Protein AF-A0A3C0K4Q9-F1 (afdb_monomer_lite)

Secondary structure (DSSP, 8-state):
-EEETTTTEEEEE-TTS-EEEEEBPTTS-B-GGG-EEGGG----TT--HHHHHHHHHHHHHHHHHHH--------

pLDDT: mean 89.6, std 14.43, range [41.0, 98.0]

Foldseek 3Di:
DDQDPPVQWDWAQDPVRFIKIAHADPVRDGPPVRMDTPVPDPDCVPPPVVVVVVNSVVRVVCCVVPVCPPPPDDD

Sequence (75 aa):
MVKSNTFGRIFWVDDKDDFKSCPQNIDGTGDFTCEDYVCEWTDWEGVNYETLFNIHQSCVINKNNYAGSLTINGV

Structure (mmCIF, N/CA/C/O backbone):
data_AF-A0A3C0K4Q9-F1
#
_entry.id   AF-A0A3C0K4Q9-F1
#
loop_
_atom_site.group_PDB
_atom_site.id
_atom_site.type_symbol
_atom_site.label_atom_id
_atom_site.label_alt_id
_atom_site.label_comp_id
_atom_site.label_asym_id
_atom_site.label_entity_id
_atom_site.label_seq_id
_atom_site.pdbx_PDB_ins_code
_atom_site.Cartn_x
_atom_site.Cartn_y
_atom_site.Cartn_z
_atom_site.occupancy
_atom_site.B_iso_or_equiv
_atom_site.auth_seq_id
_atom_site.auth_comp_id
_atom_site.auth_asym_id
_atom_site.auth_atom_id
_atom_site.pdbx_PDB_model_num
ATOM 1 N N . MET A 1 1 ? 4.667 -2.777 -7.724 1.00 89.75 1 MET A N 1
ATOM 2 C CA . MET A 1 1 ? 4.020 -1.792 -6.827 1.00 89.75 1 MET A CA 1
ATOM 3 C C . MET A 1 1 ? 3.356 -0.717 -7.672 1.00 89.75 1 MET A C 1
ATOM 5 O O . MET A 1 1 ? 3.864 -0.429 -8.751 1.00 89.75 1 MET A O 1
ATOM 9 N N . VAL A 1 2 ? 2.256 -0.133 -7.204 1.00 94.81 2 VAL A N 1
ATOM 10 C CA . VAL A 1 2 ? 1.486 0.911 -7.900 1.00 94.81 2 VAL A CA 1
ATOM 11 C C . VAL A 1 2 ? 1.291 2.095 -6.955 1.00 94.81 2 VAL A C 1
ATOM 13 O O . VAL A 1 2 ? 0.882 1.905 -5.816 1.00 94.81 2 VAL A O 1
ATOM 16 N N . LYS A 1 3 ? 1.579 3.316 -7.415 1.00 95.69 3 LYS A N 1
ATOM 17 C CA . LYS A 1 3 ? 1.334 4.555 -6.660 1.00 95.69 3 LYS A CA 1
ATOM 18 C C . LYS A 1 3 ? -0.009 5.141 -7.083 1.00 95.69 3 LYS A C 1
ATOM 20 O O . LYS A 1 3 ? -0.216 5.351 -8.278 1.00 95.69 3 LYS A O 1
ATOM 25 N N . SER A 1 4 ? -0.908 5.401 -6.139 1.00 95.12 4 SER A N 1
ATOM 26 C CA . SER A 1 4 ? -2.216 5.993 -6.423 1.00 95.12 4 SER A CA 1
ATOM 27 C C . SER A 1 4 ? -2.348 7.365 -5.783 1.00 95.12 4 SER A C 1
ATOM 29 O O . SER A 1 4 ? -2.481 7.488 -4.567 1.00 95.12 4 SER A O 1
ATOM 31 N N . ASN A 1 5 ? -2.397 8.400 -6.622 1.00 90.88 5 ASN A N 1
ATOM 32 C CA . ASN A 1 5 ? -2.659 9.768 -6.175 1.00 90.88 5 ASN A CA 1
ATOM 33 C C . ASN A 1 5 ? -4.090 9.937 -5.642 1.00 90.88 5 ASN A C 1
ATOM 35 O O . ASN A 1 5 ? -4.320 10.785 -4.792 1.00 90.88 5 ASN A O 1
ATOM 39 N N . THR A 1 6 ? -5.042 9.121 -6.112 1.00 91.69 6 THR A N 1
ATOM 40 C CA . THR A 1 6 ? -6.435 9.144 -5.640 1.00 91.69 6 THR A CA 1
ATOM 41 C C . THR A 1 6 ? -6.545 8.698 -4.187 1.00 91.69 6 THR A C 1
ATOM 43 O O . THR A 1 6 ? -7.317 9.277 -3.433 1.00 91.69 6 THR A O 1
ATOM 46 N N . PHE A 1 7 ? -5.763 7.692 -3.790 1.00 93.75 7 PHE A N 1
ATOM 47 C CA . PHE A 1 7 ? -5.748 7.199 -2.412 1.00 93.75 7 PHE A CA 1
ATOM 48 C C . PHE A 1 7 ? -4.645 7.831 -1.558 1.00 93.75 7 PHE A C 1
ATOM 50 O O . PHE A 1 7 ? -4.657 7.659 -0.346 1.00 93.75 7 PHE A O 1
ATOM 57 N N . GLY A 1 8 ? -3.673 8.523 -2.164 1.00 95.44 8 GLY A N 1
ATOM 58 C CA . GLY A 1 8 ? -2.470 8.984 -1.464 1.00 95.44 8 GLY A CA 1
ATOM 59 C C . GLY A 1 8 ? -1.635 7.825 -0.907 1.00 95.44 8 GLY A C 1
ATOM 60 O O . GLY A 1 8 ? -0.984 7.970 0.125 1.00 95.44 8 GLY A O 1
ATOM 61 N N . ARG A 1 9 ? -1.700 6.652 -1.551 1.00 97.06 9 ARG A N 1
ATOM 62 C CA . ARG A 1 9 ? -1.114 5.396 -1.063 1.00 97.06 9 ARG A CA 1
ATOM 63 C C . ARG A 1 9 ? -0.367 4.651 -2.159 1.00 97.06 9 ARG A C 1
ATOM 65 O O . ARG A 1 9 ? -0.703 4.737 -3.345 1.00 97.06 9 ARG A O 1
ATOM 72 N N . ILE A 1 10 ? 0.632 3.886 -1.742 1.00 97.75 10 ILE A N 1
ATOM 73 C CA . ILE A 1 10 ? 1.326 2.899 -2.565 1.00 97.75 10 ILE A CA 1
ATOM 74 C C . ILE A 1 10 ? 0.728 1.531 -2.258 1.00 97.75 10 ILE A C 1
ATOM 76 O O . ILE A 1 10 ? 0.506 1.203 -1.099 1.00 97.75 10 ILE A O 1
ATOM 80 N N . PHE A 1 11 ? 0.487 0.740 -3.296 1.00 97.88 11 PHE A N 1
ATOM 81 C CA . PHE A 1 11 ? -0.106 -0.586 -3.209 1.00 97.88 11 PHE A CA 1
ATOM 82 C C . PHE A 1 11 ? 0.818 -1.643 -3.804 1.00 97.88 11 PHE A C 1
ATOM 84 O O . PHE A 1 11 ? 1.525 -1.407 -4.796 1.00 97.88 11 PHE A O 1
ATOM 91 N N . TRP A 1 12 ? 0.797 -2.835 -3.223 1.00 96.94 12 TRP A N 1
ATOM 92 C CA . TRP A 1 12 ? 1.522 -3.992 -3.728 1.00 96.94 12 TRP A CA 1
ATOM 93 C C . TRP A 1 12 ? 0.866 -5.289 -3.274 1.00 96.94 12 TRP A C 1
ATOM 95 O O . TRP A 1 12 ? -0.027 -5.298 -2.435 1.00 96.94 12 TRP A O 1
ATOM 105 N N . VAL A 1 13 ? 1.299 -6.377 -3.893 1.00 95.94 13 VAL A N 1
ATOM 106 C CA . VAL A 1 13 ? 0.969 -7.730 -3.465 1.00 95.94 13 VAL A CA 1
ATOM 107 C C . VAL A 1 13 ? 2.250 -8.306 -2.882 1.00 95.94 13 VAL A C 1
ATOM 109 O O . VAL A 1 13 ? 3.307 -8.181 -3.511 1.00 95.94 13 VAL A O 1
ATOM 112 N N . ASP A 1 14 ? 2.182 -8.834 -1.666 1.00 93.69 14 ASP A N 1
ATOM 113 C CA . ASP A 1 14 ? 3.339 -9.432 -1.001 1.00 93.69 14 ASP A CA 1
ATOM 114 C C . ASP A 1 14 ? 3.626 -10.847 -1.523 1.00 93.69 14 ASP A C 1
ATOM 116 O O . ASP A 1 14 ? 2.979 -11.324 -2.456 1.00 93.69 14 ASP A O 1
ATOM 120 N N . ASP A 1 15 ? 4.604 -11.541 -0.944 1.00 90.75 15 ASP A N 1
ATOM 121 C CA . ASP A 1 15 ? 4.996 -12.877 -1.400 1.00 90.75 15 ASP A CA 1
ATOM 122 C C . ASP A 1 15 ? 3.902 -13.942 -1.217 1.00 90.75 15 ASP A C 1
ATOM 124 O O . ASP A 1 15 ? 3.910 -14.928 -1.954 1.00 90.75 15 ASP A O 1
ATOM 128 N N . LYS A 1 16 ? 2.936 -13.726 -0.315 1.00 92.81 16 LYS A N 1
ATOM 129 C CA . LYS A 1 16 ? 1.801 -14.624 -0.042 1.00 92.81 16 LYS A CA 1
ATOM 130 C C . LYS A 1 16 ? 0.558 -14.315 -0.875 1.00 92.81 16 LYS A C 1
ATOM 132 O O . LYS A 1 16 ? -0.478 -14.933 -0.663 1.00 92.81 16 LYS A O 1
ATOM 137 N N . ASP A 1 17 ? 0.688 -13.401 -1.831 1.00 92.19 17 ASP A N 1
ATOM 138 C CA . ASP A 1 17 ? -0.412 -12.888 -2.645 1.00 92.19 17 ASP A CA 1
ATOM 139 C C . ASP A 1 17 ? -1.417 -12.017 -1.866 1.00 92.19 17 ASP A C 1
ATOM 141 O O . ASP A 1 17 ? -2.516 -11.747 -2.355 1.00 92.19 17 ASP A O 1
ATOM 145 N N . ASP A 1 18 ? -1.020 -11.491 -0.702 1.00 96.62 18 ASP A N 1
ATOM 146 C CA . ASP A 1 18 ? -1.858 -10.599 0.095 1.00 96.62 18 ASP A CA 1
ATOM 147 C C . ASP A 1 18 ? -1.729 -9.140 -0.381 1.00 96.62 18 ASP A C 1
ATOM 149 O O . ASP A 1 18 ? -0.635 -8.632 -0.656 1.00 96.62 18 ASP A O 1
ATOM 153 N N . PHE A 1 19 ? -2.867 -8.440 -0.485 1.00 97.62 19 PHE A N 1
ATOM 154 C CA . PHE A 1 19 ? -2.929 -7.063 -0.982 1.00 97.62 19 PHE A CA 1
ATOM 155 C C . PHE A 1 19 ? -2.646 -6.050 0.133 1.00 97.62 19 PHE A C 1
ATOM 157 O O . PHE A 1 19 ? -3.448 -5.871 1.055 1.00 97.62 19 PHE A O 1
ATOM 164 N N . LYS A 1 20 ? -1.504 -5.367 0.024 1.00 98.00 20 LYS A N 1
ATOM 165 C CA . LYS A 1 20 ? -0.987 -4.423 1.018 1.00 98.00 20 LYS A CA 1
ATOM 166 C C . LYS A 1 20 ? -0.941 -2.999 0.493 1.00 98.00 20 LYS A C 1
ATOM 168 O O . LYS A 1 20 ? -0.869 -2.757 -0.720 1.00 98.00 20 LYS A O 1
ATOM 173 N N . SER A 1 21 ? -0.938 -2.050 1.422 1.00 97.88 21 SER A N 1
ATOM 174 C CA . SER A 1 21 ? -0.755 -0.642 1.107 1.00 97.88 21 SER A CA 1
ATOM 175 C C . SER A 1 21 ? 0.024 0.118 2.179 1.00 97.88 21 SER A C 1
ATOM 177 O O . SER A 1 21 ? 0.160 -0.344 3.306 1.00 97.88 21 SER A O 1
ATOM 179 N N . CYS A 1 22 ? 0.531 1.299 1.833 1.00 97.81 22 CYS A N 1
ATOM 180 C CA . CYS A 1 22 ? 1.074 2.263 2.789 1.00 97.81 22 CYS A CA 1
ATOM 181 C C . CYS A 1 22 ? 0.845 3.707 2.310 1.00 97.81 22 CYS A C 1
ATOM 183 O O . CYS A 1 22 ? 0.689 3.929 1.101 1.00 97.81 22 CYS A O 1
ATOM 185 N N . PRO A 1 23 ? 0.821 4.705 3.213 1.00 97.44 23 PRO A N 1
ATOM 186 C CA . PRO A 1 23 ? 0.789 6.116 2.836 1.00 97.44 23 PRO A CA 1
ATOM 187 C C . PRO A 1 23 ? 1.972 6.511 1.946 1.00 97.44 23 PRO A C 1
ATOM 189 O O . PRO A 1 23 ? 3.099 6.048 2.128 1.00 97.44 23 PRO A O 1
ATOM 192 N N . GLN A 1 24 ? 1.719 7.398 0.985 1.00 96.44 24 GLN A N 1
ATOM 193 C CA . GLN A 1 24 ? 2.760 7.995 0.156 1.00 96.44 24 GLN A CA 1
ATOM 194 C C . GLN A 1 24 ? 3.185 9.352 0.732 1.00 96.44 24 GLN A C 1
ATOM 196 O O . GLN A 1 24 ? 2.362 10.247 0.924 1.00 96.44 24 GLN A O 1
ATOM 201 N N . ASN A 1 25 ? 4.486 9.528 0.941 1.00 95.88 25 ASN A N 1
ATOM 202 C CA . ASN A 1 25 ? 5.089 10.796 1.332 1.00 95.88 25 ASN A CA 1
ATOM 203 C C . ASN A 1 25 ? 5.055 11.816 0.182 1.00 95.88 25 ASN A C 1
ATOM 205 O O . ASN A 1 25 ? 4.938 11.468 -0.996 1.00 95.88 25 ASN A O 1
ATOM 209 N N . ILE A 1 26 ? 5.230 13.098 0.516 1.00 94.00 26 ILE A N 1
ATOM 210 C CA . ILE A 1 26 ? 5.249 14.204 -0.463 1.00 94.00 26 ILE A CA 1
ATOM 211 C C . ILE A 1 26 ? 6.381 14.034 -1.492 1.00 94.00 26 ILE A C 1
ATOM 213 O O . ILE A 1 26 ? 6.231 14.419 -2.649 1.00 94.00 26 ILE A O 1
ATOM 217 N N . ASP A 1 27 ? 7.495 13.416 -1.097 1.00 93.38 27 ASP A N 1
ATOM 218 C CA . ASP A 1 27 ? 8.627 13.109 -1.981 1.00 93.38 27 ASP A CA 1
ATOM 219 C C . ASP A 1 27 ? 8.396 11.874 -2.879 1.00 93.38 27 ASP A C 1
ATOM 221 O O . ASP A 1 27 ? 9.239 11.521 -3.704 1.00 93.38 27 ASP A O 1
ATOM 225 N N . GLY A 1 28 ? 7.243 11.213 -2.741 1.00 90.06 28 GLY A N 1
ATOM 226 C CA . GLY A 1 28 ? 6.863 10.032 -3.504 1.00 90.06 28 GLY A CA 1
ATOM 227 C C . GLY A 1 28 ? 7.406 8.710 -2.961 1.00 90.06 28 GLY A C 1
ATOM 228 O O . GLY A 1 28 ? 7.205 7.682 -3.621 1.00 90.06 28 GLY A O 1
ATOM 229 N N . THR A 1 29 ? 8.082 8.701 -1.810 1.00 94.56 29 THR A N 1
ATOM 230 C CA . THR A 1 29 ? 8.443 7.474 -1.081 1.00 94.56 29 THR A CA 1
ATOM 231 C C . THR A 1 29 ? 7.239 6.912 -0.318 1.00 94.56 29 THR A C 1
ATOM 233 O O . THR A 1 29 ? 6.249 7.610 -0.109 1.00 94.56 29 THR A O 1
ATOM 236 N N . GLY A 1 30 ? 7.280 5.627 0.039 1.00 95.19 30 GLY A N 1
ATOM 237 C CA . GLY A 1 30 ? 6.248 5.003 0.872 1.00 95.19 30 GLY A CA 1
ATOM 238 C C . GLY A 1 30 ? 6.647 5.028 2.341 1.00 95.19 30 GLY A C 1
ATOM 239 O O . GLY A 1 30 ? 7.802 4.743 2.661 1.00 95.19 30 GLY A O 1
ATOM 240 N N . ASP A 1 31 ? 5.701 5.322 3.228 1.00 97.19 31 ASP A N 1
ATOM 241 C CA . ASP A 1 31 ? 5.883 5.131 4.665 1.00 97.19 31 ASP A CA 1
ATOM 242 C C . ASP A 1 31 ? 5.564 3.680 5.054 1.00 97.19 31 ASP A C 1
ATOM 244 O O . ASP A 1 31 ? 4.461 3.348 5.488 1.00 97.19 31 ASP A O 1
ATOM 248 N N . PHE A 1 32 ? 6.550 2.797 4.893 1.00 95.44 32 PHE A N 1
ATOM 249 C CA . PHE A 1 32 ? 6.426 1.375 5.236 1.00 95.44 32 PHE A CA 1
ATOM 250 C C . PHE A 1 32 ? 6.323 1.102 6.745 1.00 95.44 32 PHE A C 1
ATOM 252 O O . PHE A 1 32 ? 6.077 -0.034 7.134 1.00 95.44 32 PHE A O 1
ATOM 259 N N . THR A 1 33 ? 6.487 2.111 7.610 1.00 97.31 33 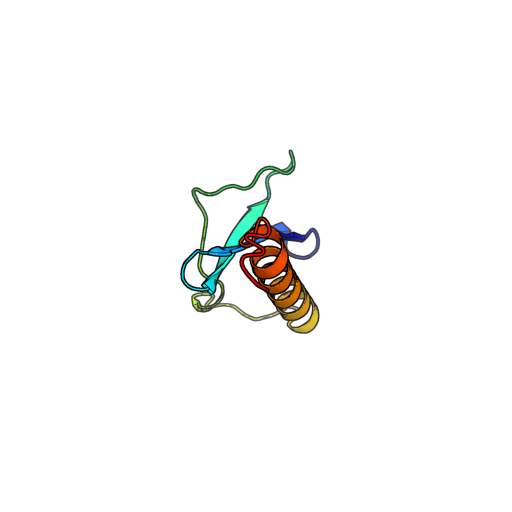THR A N 1
ATOM 260 C CA . THR A 1 33 ? 6.197 1.947 9.046 1.00 97.31 33 THR A CA 1
ATOM 261 C C . THR A 1 33 ? 4.695 1.942 9.332 1.00 97.31 33 THR A C 1
ATOM 263 O O . THR A 1 33 ? 4.268 1.403 10.350 1.00 97.31 33 THR A O 1
ATOM 266 N N . CYS A 1 34 ? 3.905 2.479 8.398 1.00 96.25 34 CYS A N 1
ATOM 267 C CA . CYS A 1 34 ? 2.449 2.551 8.439 1.00 96.25 34 CYS A CA 1
ATOM 268 C C . CYS A 1 34 ? 1.802 1.662 7.361 1.00 96.25 34 CYS A C 1
ATOM 270 O O . CYS A 1 34 ? 0.782 2.035 6.774 1.00 96.25 34 CYS A O 1
ATOM 272 N N . GLU A 1 35 ? 2.414 0.519 7.042 1.00 97.00 35 GLU A N 1
ATOM 273 C CA . GLU A 1 35 ? 1.820 -0.440 6.111 1.00 97.00 35 GLU A CA 1
ATOM 274 C C . GLU A 1 35 ? 0.661 -1.225 6.740 1.00 97.00 35 GLU A C 1
ATOM 276 O O . GLU A 1 35 ? 0.669 -1.531 7.931 1.00 97.00 35 GLU A O 1
ATOM 281 N N . ASP A 1 36 ? -0.324 -1.578 5.921 1.00 97.00 36 ASP A N 1
ATOM 282 C CA . ASP A 1 36 ? -1.497 -2.350 6.318 1.00 97.00 36 ASP A CA 1
ATOM 283 C C . ASP A 1 36 ? -1.957 -3.307 5.210 1.00 97.00 36 ASP A C 1
ATOM 285 O O . ASP A 1 36 ? -1.593 -3.173 4.034 1.00 97.00 36 ASP A O 1
ATOM 289 N N . TYR A 1 37 ? -2.763 -4.297 5.593 1.00 97.62 37 TYR A N 1
ATOM 290 C CA . TYR A 1 37 ? -3.481 -5.132 4.639 1.00 97.62 37 TYR A CA 1
ATOM 291 C C . TYR A 1 37 ? -4.807 -4.471 4.284 1.00 97.62 37 TYR A C 1
ATOM 293 O O . TYR A 1 37 ? -5.585 -4.082 5.153 1.00 97.62 37 TYR A O 1
ATOM 301 N N . VAL A 1 38 ? -5.113 -4.404 2.991 1.00 96.69 38 VAL A N 1
ATOM 302 C CA . VAL A 1 38 ? -6.365 -3.797 2.515 1.00 96.69 38 VAL A CA 1
ATOM 303 C C . VAL A 1 38 ? -7.584 -4.604 2.982 1.00 96.69 38 VAL A C 1
ATOM 305 O O . VAL A 1 38 ? -8.656 -4.045 3.180 1.00 96.69 38 VAL A O 1
ATOM 308 N N . CYS A 1 39 ? -7.430 -5.911 3.221 1.00 95.25 39 CYS A N 1
ATOM 309 C CA . CYS A 1 39 ? -8.491 -6.743 3.795 1.00 95.25 39 CYS A CA 1
ATOM 310 C C . CYS A 1 39 ? -8.797 -6.430 5.271 1.00 95.25 39 CYS A C 1
ATOM 312 O O . CYS A 1 39 ? -9.869 -6.795 5.748 1.00 95.25 39 CYS A O 1
ATOM 314 N N . GLU A 1 40 ? -7.892 -5.751 5.981 1.00 96.56 40 GLU A N 1
ATOM 315 C CA . GLU A 1 40 ? -8.067 -5.340 7.379 1.00 96.56 40 GLU A CA 1
ATOM 316 C C . GLU A 1 40 ? -8.665 -3.933 7.507 1.00 96.56 40 GLU A C 1
ATOM 318 O O . GLU A 1 40 ? -8.943 -3.479 8.618 1.00 96.56 40 GLU A O 1
ATOM 323 N N . TRP A 1 41 ? -8.896 -3.234 6.389 1.00 95.62 41 TRP A N 1
ATOM 324 C CA . TRP A 1 41 ? -9.566 -1.939 6.406 1.00 95.62 41 TRP A CA 1
ATOM 325 C C . TRP A 1 41 ? -10.974 -2.080 6.981 1.00 95.62 41 TRP A C 1
ATOM 327 O O . TRP A 1 41 ? -11.790 -2.885 6.527 1.00 95.62 41 TRP A O 1
ATOM 337 N N . THR A 1 42 ? -11.255 -1.279 8.002 1.00 95.50 42 THR A N 1
ATOM 338 C CA . THR A 1 42 ? -12.541 -1.277 8.705 1.00 95.50 42 THR A CA 1
ATOM 339 C C . THR A 1 42 ? -13.486 -0.199 8.189 1.00 95.50 42 THR A C 1
ATOM 341 O O . THR A 1 42 ? -14.696 -0.328 8.361 1.00 95.50 42 THR A O 1
ATOM 344 N N . ASP A 1 43 ? -12.947 0.830 7.532 1.00 92.44 43 ASP A N 1
ATOM 345 C CA . ASP A 1 43 ? -13.705 1.919 6.931 1.00 92.44 43 ASP A CA 1
ATOM 346 C C . ASP A 1 43 ? -13.606 1.863 5.404 1.00 92.44 43 ASP A C 1
ATOM 348 O O . ASP A 1 43 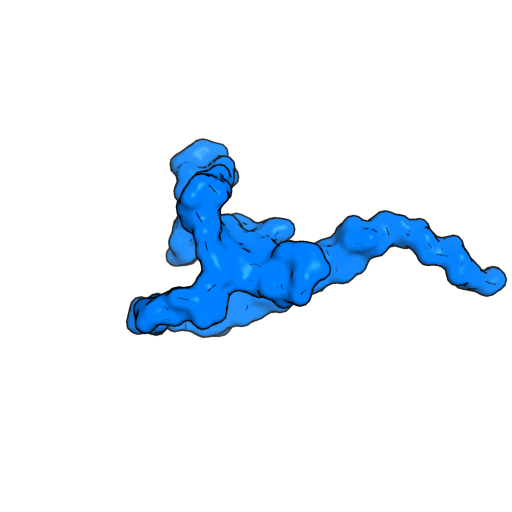? -12.528 1.971 4.816 1.00 92.44 43 ASP A O 1
ATOM 352 N N . TRP A 1 44 ? -14.761 1.669 4.777 1.00 94.88 44 TRP A N 1
ATOM 353 C CA . TRP A 1 44 ? -14.926 1.578 3.330 1.00 94.88 44 TRP A CA 1
ATOM 354 C C . TRP A 1 44 ? -15.798 2.709 2.776 1.00 94.88 44 TRP A C 1
ATOM 356 O O . TRP A 1 44 ? -16.086 2.744 1.574 1.00 94.88 44 TRP A O 1
ATOM 366 N N . GLU A 1 45 ? -16.254 3.629 3.632 1.00 94.62 45 GLU A N 1
ATOM 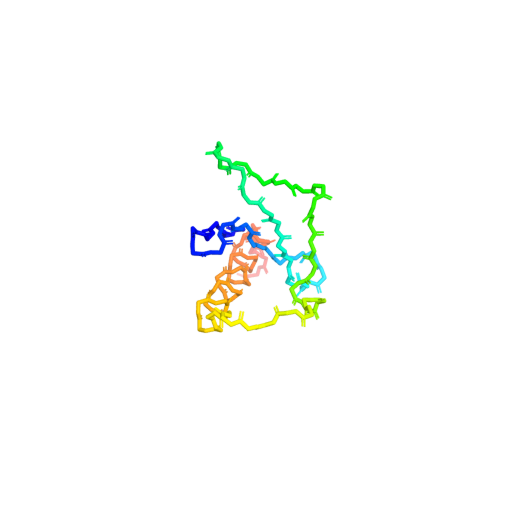367 C CA . GLU A 1 45 ? -17.082 4.747 3.205 1.00 94.62 45 GLU A CA 1
ATOM 368 C C . GLU A 1 45 ? -16.269 5.677 2.292 1.00 94.62 45 GLU A C 1
ATOM 370 O O . GLU A 1 45 ? -15.154 6.090 2.597 1.00 94.62 45 GLU A O 1
ATOM 375 N N . GLY A 1 46 ? -16.807 5.972 1.105 1.00 91.06 46 GLY A N 1
ATOM 376 C CA . GLY A 1 46 ? -16.127 6.816 0.117 1.00 91.06 46 GLY A CA 1
ATOM 377 C C . GLY A 1 46 ? -14.985 6.138 -0.652 1.00 91.06 46 GLY A C 1
ATOM 378 O O . GLY A 1 46 ? -14.392 6.771 -1.530 1.00 91.06 46 GLY A O 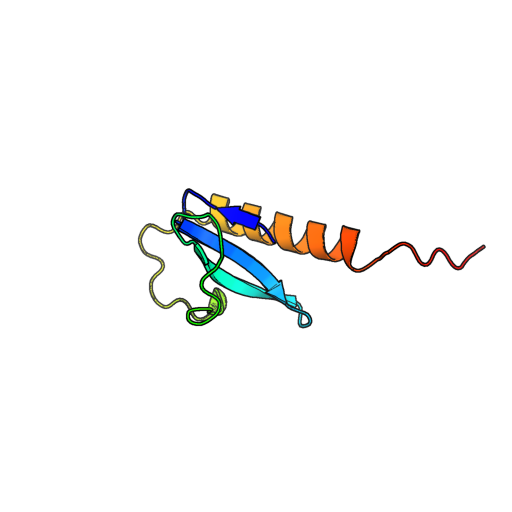1
ATOM 379 N N . VAL A 1 47 ? -14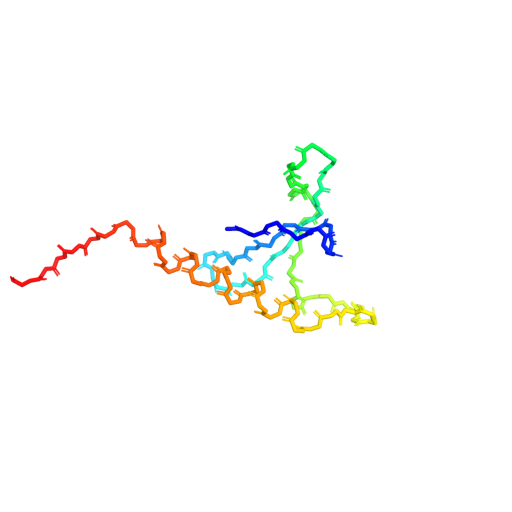.696 4.855 -0.406 1.00 94.75 47 VAL A N 1
ATOM 380 C CA . VAL A 1 47 ? -13.716 4.103 -1.202 1.00 94.75 47 VAL A CA 1
ATOM 381 C C . VAL A 1 47 ? -14.267 3.847 -2.605 1.00 94.75 47 VAL A C 1
ATOM 383 O O . VAL A 1 47 ? -15.320 3.239 -2.793 1.00 94.75 47 VAL A O 1
ATOM 386 N N . ASN A 1 48 ? -13.521 4.273 -3.627 1.00 96.31 48 ASN A N 1
ATOM 387 C CA . ASN A 1 48 ? -13.819 3.905 -5.007 1.00 96.31 48 ASN A CA 1
ATOM 388 C C . ASN A 1 48 ? -13.301 2.484 -5.295 1.00 96.31 48 ASN A C 1
ATOM 390 O O . ASN A 1 48 ? -12.120 2.285 -5.591 1.00 96.31 48 ASN A O 1
ATOM 394 N N . TYR A 1 49 ? -14.202 1.504 -5.216 1.00 95.81 49 TYR A N 1
ATOM 395 C CA . TYR A 1 49 ? -13.895 0.087 -5.424 1.00 95.81 49 TYR A CA 1
ATOM 396 C C . TYR A 1 49 ? -13.349 -0.230 -6.815 1.00 95.81 49 TYR A C 1
ATOM 398 O O . TYR A 1 49 ? -12.444 -1.049 -6.934 1.00 95.81 49 TYR A O 1
ATOM 406 N N . GLU A 1 50 ? -13.860 0.418 -7.863 1.00 97.19 50 GLU A N 1
ATOM 407 C CA . GLU A 1 50 ? -13.379 0.199 -9.229 1.00 97.19 50 GLU A CA 1
ATOM 408 C C . GLU A 1 50 ? -11.895 0.561 -9.332 1.00 97.19 50 GLU A C 1
ATOM 410 O O . GLU A 1 50 ? -11.076 -0.251 -9.765 1.00 97.19 50 GLU A O 1
ATOM 415 N N . THR A 1 51 ? -11.522 1.744 -8.843 1.00 96.75 51 THR A N 1
ATOM 416 C CA . THR A 1 51 ? -10.121 2.175 -8.803 1.00 96.75 51 THR A CA 1
ATOM 417 C C . THR A 1 51 ? -9.275 1.222 -7.961 1.00 96.75 51 THR A C 1
ATOM 419 O O . THR A 1 51 ? -8.176 0.857 -8.377 1.00 96.75 51 THR A O 1
ATOM 422 N N . LEU A 1 52 ? -9.772 0.786 -6.801 1.00 97.56 52 LEU A N 1
ATOM 423 C CA . LEU A 1 52 ? -9.039 -0.125 -5.923 1.00 97.56 52 LEU A CA 1
ATOM 424 C C . LEU A 1 52 ? -8.791 -1.491 -6.580 1.00 97.56 52 LEU A C 1
ATOM 426 O O . LEU A 1 52 ? -7.667 -1.993 -6.551 1.00 97.56 52 LEU A O 1
ATOM 430 N N . PHE A 1 53 ? -9.803 -2.077 -7.220 1.00 96.69 53 PHE A N 1
ATOM 431 C CA . PHE A 1 53 ? -9.667 -3.366 -7.896 1.00 96.69 53 PHE A CA 1
ATOM 432 C C . PHE A 1 53 ? -8.809 -3.274 -9.160 1.00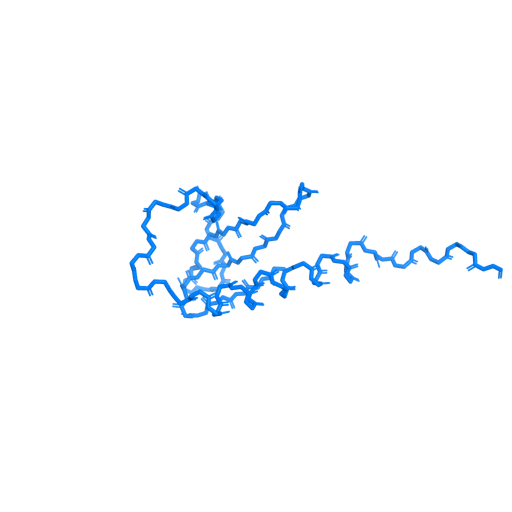 96.69 53 PHE A C 1
ATOM 434 O O . PHE A 1 53 ? -8.007 -4.176 -9.407 1.00 96.69 53 PHE A O 1
ATOM 441 N N . ASN A 1 54 ? -8.870 -2.162 -9.898 1.00 97.62 54 ASN A N 1
ATOM 442 C CA . ASN A 1 54 ? -7.959 -1.898 -11.015 1.00 97.62 54 ASN A CA 1
ATOM 443 C C . ASN A 1 54 ? -6.493 -1.809 -10.546 1.00 97.62 54 ASN A C 1
ATOM 445 O O . ASN A 1 54 ? -5.585 -2.329 -11.207 1.00 97.62 54 ASN A O 1
ATOM 449 N N . ILE A 1 55 ? -6.242 -1.195 -9.382 1.00 97.44 55 ILE A N 1
ATOM 450 C CA . ILE A 1 55 ? -4.913 -1.174 -8.753 1.00 97.44 55 ILE A CA 1
ATOM 451 C C . ILE A 1 55 ? -4.489 -2.589 -8.349 1.00 97.44 55 ILE A C 1
ATOM 453 O O . ILE A 1 55 ? -3.371 -2.993 -8.670 1.00 97.44 55 ILE A O 1
ATOM 457 N N . HIS A 1 56 ? -5.364 -3.352 -7.691 1.00 97.19 56 HIS A N 1
ATOM 458 C CA . HIS A 1 56 ? -5.071 -4.725 -7.278 1.00 97.19 56 HIS A CA 1
ATOM 459 C C . HIS A 1 56 ? -4.699 -5.609 -8.478 1.00 97.19 56 HIS A C 1
ATOM 461 O O . HIS A 1 56 ? -3.641 -6.238 -8.476 1.00 97.19 56 HIS A O 1
ATOM 467 N N . GLN A 1 57 ? -5.494 -5.568 -9.552 1.00 96.19 57 GLN A N 1
ATOM 468 C CA . GLN A 1 57 ? -5.197 -6.262 -10.805 1.00 96.19 57 GLN A CA 1
ATOM 469 C C . GLN A 1 57 ? -3.824 -5.862 -11.361 1.00 96.19 57 GLN A C 1
ATOM 471 O O . GLN A 1 57 ? -3.031 -6.723 -11.743 1.00 96.19 57 GLN A O 1
ATOM 476 N N . SER A 1 58 ? -3.512 -4.565 -11.368 1.00 95.81 58 SER A N 1
ATOM 477 C CA . SER A 1 58 ? -2.211 -4.066 -11.823 1.00 95.81 58 SER A CA 1
ATOM 478 C C . SER A 1 58 ? -1.060 -4.594 -10.960 1.00 95.81 58 SER A C 1
ATOM 480 O O . SER A 1 58 ? 0.000 -4.933 -11.485 1.00 95.81 58 SER A O 1
ATOM 482 N N . CYS A 1 59 ? -1.245 -4.707 -9.642 1.00 95.12 59 CYS A N 1
ATOM 483 C CA . CYS A 1 59 ? -0.254 -5.295 -8.742 1.00 95.12 59 CYS A CA 1
ATOM 484 C C . CYS A 1 59 ? -0.030 -6.787 -9.014 1.00 95.12 59 CYS A C 1
ATOM 486 O O . CYS A 1 59 ? 1.127 -7.196 -9.097 1.00 95.12 59 CYS A O 1
ATOM 488 N N . VAL A 1 60 ? -1.094 -7.569 -9.216 1.00 94.81 60 VAL A N 1
ATOM 489 C CA . VAL A 1 60 ? -1.004 -9.001 -9.555 1.00 94.81 60 VAL A CA 1
ATOM 490 C C . VAL A 1 60 ? -0.298 -9.206 -10.896 1.00 94.81 60 VAL A C 1
ATOM 492 O O . VAL A 1 60 ? 0.629 -10.007 -10.990 1.00 94.81 60 VAL A O 1
ATOM 495 N N . ILE A 1 61 ? -0.672 -8.443 -11.930 1.00 93.44 61 ILE A N 1
ATOM 496 C CA . ILE A 1 61 ? -0.021 -8.503 -13.249 1.00 93.44 61 ILE A CA 1
ATOM 497 C C . ILE A 1 61 ? 1.463 -8.158 -13.132 1.00 93.44 61 ILE A C 1
ATOM 499 O O . ILE A 1 61 ? 2.305 -8.869 -13.674 1.00 93.44 61 ILE A O 1
ATOM 503 N N . ASN A 1 62 ? 1.799 -7.096 -12.397 1.00 88.75 62 ASN A N 1
ATOM 504 C CA . ASN A 1 62 ? 3.189 -6.720 -12.168 1.00 88.75 62 ASN A CA 1
ATOM 505 C C . ASN A 1 62 ? 3.953 -7.828 -11.436 1.00 88.75 62 ASN A C 1
ATOM 507 O O . ASN A 1 62 ? 5.057 -8.172 -11.849 1.00 88.75 62 ASN A O 1
ATOM 511 N N . LYS A 1 63 ? 3.376 -8.419 -10.384 1.00 89.06 63 LYS A N 1
ATOM 512 C CA . LYS A 1 63 ? 4.005 -9.547 -9.693 1.00 89.06 63 LYS A CA 1
ATOM 513 C C . LYS A 1 63 ? 4.253 -10.691 -10.673 1.00 89.06 63 LYS A C 1
ATOM 515 O O . LYS A 1 63 ? 5.387 -11.123 -10.786 1.00 89.06 63 LYS A O 1
ATOM 520 N N . ASN A 1 64 ? 3.270 -11.100 -11.467 1.00 89.31 64 ASN A N 1
ATOM 521 C CA . ASN A 1 64 ? 3.444 -12.184 -12.440 1.00 89.31 64 ASN A CA 1
ATOM 522 C C . ASN A 1 64 ? 4.506 -11.878 -13.509 1.00 89.31 64 ASN A C 1
ATOM 524 O O . ASN A 1 64 ? 5.331 -12.733 -13.823 1.00 89.31 64 ASN A O 1
ATOM 528 N N . ASN A 1 65 ? 4.522 -10.654 -14.038 1.00 87.12 65 ASN A N 1
ATOM 529 C CA . ASN A 1 65 ? 5.445 -10.259 -15.102 1.00 87.12 65 ASN A CA 1
ATOM 530 C C . ASN A 1 65 ? 6.895 -10.105 -14.623 1.00 87.12 65 ASN A C 1
ATOM 532 O O . ASN A 1 65 ? 7.812 -10.282 -15.420 1.00 87.12 65 ASN A O 1
ATOM 536 N N . TYR A 1 66 ? 7.112 -9.752 -13.351 1.00 79.19 66 TYR A N 1
ATOM 537 C CA . TYR A 1 66 ? 8.442 -9.423 -12.823 1.00 79.19 66 TYR A CA 1
ATOM 538 C C . TYR A 1 66 ? 8.961 -10.407 -11.760 1.00 79.19 66 TYR A C 1
ATOM 540 O O . TYR A 1 66 ? 10.171 -10.485 -11.568 1.00 79.19 66 TYR A O 1
ATOM 548 N N . ALA A 1 67 ? 8.100 -11.202 -11.113 1.00 63.50 67 ALA A N 1
ATOM 549 C CA . ALA A 1 67 ? 8.512 -12.346 -10.285 1.00 63.50 67 ALA A CA 1
ATOM 550 C C . ALA A 1 67 ? 9.082 -13.485 -11.145 1.00 63.50 67 ALA A C 1
ATOM 552 O O . ALA A 1 67 ? 9.875 -14.293 -10.670 1.00 63.50 67 ALA A O 1
ATOM 553 N N . GLY A 1 68 ? 8.726 -13.512 -12.432 1.00 53.97 68 GLY A N 1
ATOM 554 C CA . GLY A 1 68 ? 9.356 -14.331 -13.453 1.00 53.97 68 GLY A CA 1
ATOM 555 C C . GLY A 1 68 ? 10.329 -13.518 -14.300 1.00 53.97 68 GLY A C 1
ATOM 556 O O . GLY A 1 68 ? 10.033 -13.243 -15.460 1.00 53.97 68 GLY A O 1
ATOM 557 N N . SER A 1 69 ? 11.522 -13.204 -13.775 1.00 49.16 69 SER A N 1
ATOM 558 C CA . SER A 1 69 ? 12.707 -13.063 -14.635 1.00 49.16 69 SER A CA 1
ATOM 559 C C . SER A 1 69 ? 12.870 -14.388 -15.382 1.00 49.16 69 SER A C 1
ATOM 561 O O . SER A 1 69 ? 13.491 -15.317 -14.874 1.00 49.16 69 SER A O 1
ATOM 563 N N . LEU A 1 70 ? 12.190 -14.480 -16.525 1.00 50.81 70 LEU A N 1
ATOM 564 C CA . LEU A 1 70 ? 12.086 -15.571 -17.487 1.00 50.81 70 LEU A CA 1
ATOM 565 C C . LEU A 1 70 ? 13.139 -16.671 -17.288 1.00 50.81 70 LEU A C 1
ATOM 567 O O . LEU A 1 70 ? 14.175 -16.684 -17.947 1.00 50.81 70 LEU A O 1
ATOM 571 N N . THR A 1 71 ? 12.849 -17.642 -16.420 1.00 52.56 71 THR A N 1
ATOM 572 C CA . THR A 1 71 ? 13.467 -18.962 -16.545 1.00 52.56 71 THR A CA 1
ATOM 573 C C . THR A 1 71 ? 12.662 -19.700 -17.606 1.00 52.56 71 THR A C 1
ATOM 575 O O . THR A 1 71 ? 11.720 -20.426 -17.299 1.00 52.56 71 THR A O 1
ATOM 578 N N . ILE A 1 72 ? 12.989 -19.451 -18.875 1.00 52.81 72 ILE A N 1
ATOM 579 C CA . ILE A 1 72 ? 12.531 -20.298 -19.976 1.00 52.81 72 ILE A CA 1
ATOM 580 C C . ILE A 1 72 ? 13.387 -21.563 -19.906 1.00 52.81 72 ILE A C 1
ATOM 582 O O . ILE A 1 72 ? 14.479 -21.612 -20.461 1.00 52.81 72 ILE A O 1
ATOM 586 N N . ASN A 1 73 ? 12.913 -22.569 -19.177 1.00 55.16 73 ASN A N 1
ATOM 587 C CA . ASN A 1 73 ? 13.399 -23.936 -19.317 1.00 55.16 73 ASN A CA 1
ATOM 588 C C . ASN A 1 73 ? 12.322 -24.743 -20.050 1.00 55.16 73 ASN A C 1
ATOM 590 O O . ASN A 1 73 ? 11.284 -25.057 -19.472 1.00 55.16 73 ASN A O 1
ATOM 594 N N . GLY A 1 74 ? 12.600 -25.076 -21.311 1.00 47.19 74 GLY A N 1
ATOM 595 C CA . GLY A 1 74 ? 11.812 -25.984 -22.154 1.00 47.19 74 GLY A CA 1
ATOM 596 C C . GLY A 1 74 ? 11.351 -25.298 -23.444 1.00 47.19 74 GLY A C 1
ATOM 597 O O . GLY A 1 74 ? 10.764 -24.223 -23.378 1.00 47.19 74 GLY A O 1
ATOM 598 N N . VAL A 1 75 ? 11.601 -25.842 -24.639 1.00 41.00 75 VAL A N 1
ATOM 599 C CA . VAL A 1 75 ? 11.730 -27.262 -25.031 1.00 41.00 75 VAL A CA 1
ATOM 600 C C . VAL A 1 75 ? 12.849 -27.443 -26.053 1.00 41.00 75 VAL A C 1
ATOM 602 O O . VAL A 1 75 ? 12.972 -26.562 -26.933 1.00 41.00 75 VAL A O 1
#

Radius of gyration: 14.19 Å; chains: 1; bounding box: 30×42×34 Å